Protein AF-V6Z084-F1 (afdb_monomer)

Nearest PDB structures (foldseek):
  7she-assembly1_A  TM=4.712E-01  e=8.557E+00  Homo sapiens
  1vzs-assembly1_A  TM=3.070E-01  e=9.896E+00  Bos taurus

Structure (mmCIF, N/CA/C/O backbone):
data_AF-V6Z084-F1
#
_entry.id   AF-V6Z084-F1
#
loop_
_atom_site.group_PDB
_atom_site.id
_atom_site.type_symbol
_atom_site.label_atom_id
_atom_site.label_alt_id
_atom_site.label_comp_id
_atom_site.label_asym_id
_atom_site.label_entity_id
_atom_site.label_seq_id
_atom_site.pdbx_PDB_ins_code
_atom_site.Cartn_x
_atom_site.Cartn_y
_atom_site.Cartn_z
_atom_site.occupancy
_atom_site.B_iso_or_equiv
_atom_site.auth_seq_id
_atom_site.auth_comp_id
_atom_site.auth_asym_id
_atom_site.auth_atom_id
_atom_site.pdbx_PDB_model_num
ATOM 1 N N . MET A 1 1 ? -10.804 6.133 7.573 1.00 85.94 1 MET A N 1
ATOM 2 C CA . MET A 1 1 ? -10.984 5.253 6.393 1.00 85.94 1 MET A CA 1
ATOM 3 C C . MET A 1 1 ? -10.618 3.862 6.845 1.00 85.94 1 MET A C 1
ATOM 5 O O . MET A 1 1 ? -9.521 3.679 7.357 1.00 85.94 1 MET A O 1
ATOM 9 N N . ASN A 1 2 ? -11.508 2.888 6.681 1.00 88.81 2 ASN A N 1
ATOM 10 C CA . ASN A 1 2 ? -11.199 1.533 7.124 1.00 88.81 2 ASN A CA 1
ATOM 11 C C . ASN A 1 2 ? -10.178 0.850 6.194 1.00 88.81 2 ASN A C 1
ATOM 13 O O . ASN A 1 2 ? -9.998 1.229 5.030 1.00 88.81 2 ASN A O 1
ATOM 17 N N . LYS A 1 3 ? -9.537 -0.189 6.728 1.00 87.38 3 LYS A N 1
ATOM 18 C CA . LYS A 1 3 ? -8.560 -1.028 6.030 1.00 87.38 3 LYS A CA 1
ATOM 19 C C . LYS A 1 3 ? -9.063 -1.536 4.674 1.00 87.38 3 LYS A C 1
ATOM 21 O O . LYS A 1 3 ? -8.350 -1.423 3.681 1.00 87.38 3 LYS A O 1
ATOM 26 N N . ASP A 1 4 ? -10.291 -2.047 4.601 1.00 87.50 4 ASP A N 1
ATOM 27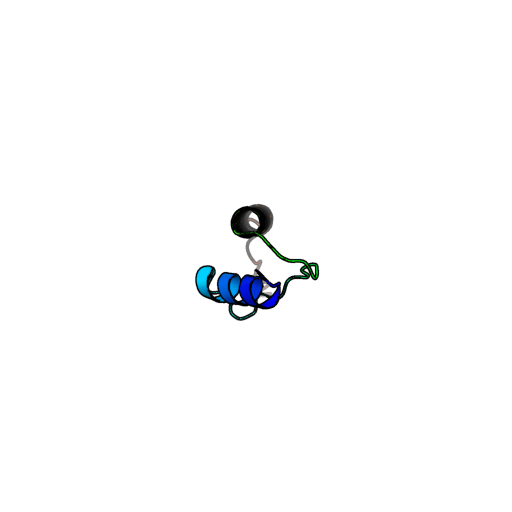 C CA . ASP A 1 4 ? -10.837 -2.602 3.354 1.00 87.50 4 ASP A CA 1
ATOM 28 C C . ASP A 1 4 ? -10.976 -1.553 2.247 1.00 87.50 4 ASP A C 1
ATOM 30 O O . ASP A 1 4 ? -10.672 -1.826 1.083 1.00 87.50 4 ASP A O 1
ATOM 34 N N . THR A 1 5 ? -11.378 -0.330 2.602 1.00 89.12 5 THR A N 1
ATOM 35 C CA . THR A 1 5 ? -11.477 0.784 1.650 1.00 89.12 5 THR A CA 1
ATOM 36 C C . THR A 1 5 ? -10.101 1.173 1.123 1.00 89.12 5 THR A C 1
ATOM 38 O O . THR A 1 5 ? -9.951 1.386 -0.081 1.00 89.12 5 THR A O 1
ATOM 41 N N . VAL A 1 6 ? -9.091 1.222 1.999 1.00 88.44 6 VAL A N 1
ATOM 42 C CA . VAL A 1 6 ? -7.698 1.500 1.617 1.00 88.44 6 VAL A CA 1
ATOM 43 C C . VAL A 1 6 ? -7.180 0.438 0.646 1.00 88.44 6 VAL A C 1
ATOM 45 O O . VAL A 1 6 ? -6.691 0.779 -0.430 1.00 88.44 6 VAL A O 1
ATOM 48 N N . ILE A 1 7 ? -7.359 -0.849 0.965 1.00 86.56 7 ILE A N 1
ATOM 49 C CA . ILE A 1 7 ? -6.920 -1.965 0.112 1.00 86.56 7 ILE A CA 1
ATOM 50 C C . ILE A 1 7 ? -7.610 -1.918 -1.251 1.00 86.56 7 ILE A C 1
ATOM 52 O O . ILE A 1 7 ? -6.958 -2.081 -2.284 1.00 86.56 7 ILE A O 1
ATOM 56 N N . LYS A 1 8 ? -8.930 -1.703 -1.268 1.00 89.19 8 LYS A N 1
ATOM 57 C CA . LYS A 1 8 ? -9.701 -1.646 -2.511 1.00 89.19 8 LYS A CA 1
ATOM 58 C C . LYS A 1 8 ? -9.228 -0.501 -3.406 1.00 89.19 8 LYS A C 1
ATOM 60 O O . LYS A 1 8 ? -8.981 -0.734 -4.587 1.00 89.19 8 LYS A O 1
ATOM 65 N N . ARG A 1 9 ? -9.039 0.696 -2.842 1.00 90.38 9 ARG A N 1
ATOM 66 C CA . ARG A 1 9 ? -8.521 1.851 -3.589 1.00 90.38 9 ARG A CA 1
ATOM 67 C C . ARG A 1 9 ? -7.120 1.601 -4.137 1.00 90.38 9 ARG A C 1
ATOM 69 O O . ARG A 1 9 ? -6.905 1.824 -5.321 1.00 90.38 9 ARG A O 1
ATOM 76 N N . LEU A 1 10 ? -6.201 1.055 -3.335 1.00 87.25 10 LEU A N 1
ATOM 77 C CA . LEU A 1 10 ? -4.848 0.724 -3.804 1.00 87.25 10 LEU A CA 1
ATOM 78 C C . LEU A 1 10 ? -4.867 -0.271 -4.970 1.00 87.25 10 LEU A C 1
ATOM 80 O O . LEU A 1 10 ? -4.137 -0.087 -5.941 1.00 87.25 10 LEU A O 1
ATOM 84 N N . ARG A 1 11 ? -5.723 -1.301 -4.911 1.00 87.88 11 ARG A N 1
ATOM 85 C CA . ARG A 1 11 ? -5.887 -2.277 -6.004 1.00 87.88 11 ARG A CA 1
ATOM 86 C C . ARG A 1 11 ? -6.330 -1.616 -7.306 1.00 87.88 11 ARG A C 1
ATOM 88 O O . ARG A 1 11 ? -5.792 -1.950 -8.362 1.00 87.88 11 ARG A O 1
ATOM 95 N N . GLU A 1 12 ? -7.304 -0.713 -7.228 1.00 89.12 12 GLU A N 1
ATOM 96 C CA . GLU A 1 12 ? -7.844 0.009 -8.384 1.00 89.12 12 GLU A CA 1
ATOM 97 C C . GLU A 1 12 ? -6.828 1.019 -8.938 1.00 89.12 12 GLU A C 1
ATOM 99 O O . GLU A 1 12 ? -6.527 0.994 -10.132 1.00 89.12 12 GLU A O 1
ATOM 104 N N . GLU A 1 13 ? -6.240 1.856 -8.080 1.00 88.38 13 GLU A N 1
ATOM 105 C CA . GLU A 1 13 ? -5.309 2.916 -8.483 1.00 88.38 13 GLU A CA 1
ATOM 106 C C . GLU A 1 13 ? -3.997 2.373 -9.052 1.00 88.38 13 GLU A C 1
ATOM 108 O O . GLU A 1 13 ? -3.502 2.877 -10.060 1.00 88.38 13 GLU A O 1
ATOM 113 N N . LEU A 1 14 ? -3.438 1.331 -8.435 1.00 83.56 14 LEU A N 1
ATOM 114 C CA . LEU A 1 14 ? -2.185 0.719 -8.883 1.00 83.56 14 LEU A CA 1
ATOM 115 C C . LEU A 1 14 ? -2.408 -0.337 -9.971 1.00 83.56 14 LEU A C 1
ATOM 117 O O . LEU A 1 14 ? -1.444 -0.907 -10.476 1.00 83.56 14 LEU A O 1
ATOM 121 N N . LYS A 1 15 ? -3.668 -0.612 -10.343 1.00 85.44 15 LYS A N 1
ATOM 122 C CA . LYS A 1 15 ? -4.053 -1.691 -11.270 1.00 85.44 15 LYS A CA 1
ATOM 123 C C . LYS A 1 15 ? -3.479 -3.052 -10.855 1.00 85.44 15 LYS A C 1
ATOM 125 O O . LYS A 1 15 ? -3.110 -3.869 -11.698 1.00 85.44 15 LYS A O 1
ATOM 130 N N . MET A 1 16 ? -3.426 -3.309 -9.549 1.00 81.6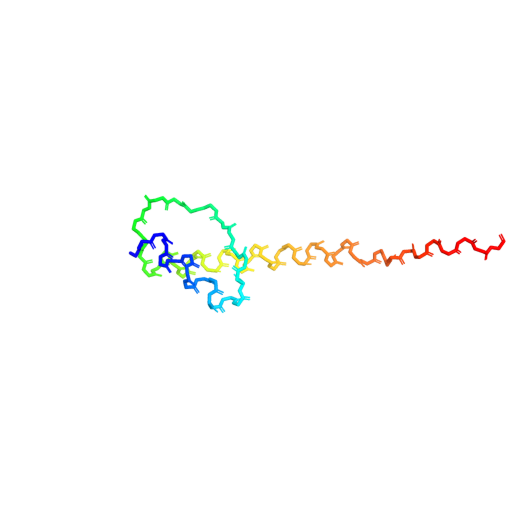2 16 MET A N 1
ATOM 131 C CA . MET A 1 16 ? -2.893 -4.543 -8.968 1.00 81.62 16 MET A CA 1
ATOM 132 C C . MET A 1 16 ? -4.031 -5.370 -8.351 1.00 81.62 16 MET A C 1
ATOM 134 O O . MET A 1 16 ? -4.225 -5.350 -7.137 1.00 81.62 16 MET A O 1
ATOM 138 N N . PRO A 1 17 ? -4.788 -6.150 -9.143 1.00 78.88 17 PRO A N 1
ATOM 139 C CA . PRO A 1 17 ? -5.948 -6.895 -8.641 1.00 78.88 17 PRO A CA 1
ATOM 140 C C . PRO A 1 17 ? -5.584 -7.972 -7.609 1.00 78.88 17 PRO A C 1
ATOM 142 O O . PRO A 1 17 ? -6.405 -8.324 -6.766 1.00 78.88 17 PRO A O 1
ATOM 145 N N . LYS A 1 18 ? -4.347 -8.482 -7.647 1.00 77.88 18 LYS A N 1
ATOM 146 C CA . LYS A 1 18 ? -3.824 -9.480 -6.699 1.00 77.88 18 LYS A CA 1
ATOM 147 C C . LYS A 1 18 ? -3.059 -8.864 -5.525 1.00 77.88 18 LYS A C 1
ATOM 149 O O . LYS A 1 18 ? -2.421 -9.597 -4.776 1.00 77.88 18 LYS A O 1
ATOM 154 N N . PHE A 1 19 ? -3.094 -7.539 -5.362 1.00 78.81 19 PHE A N 1
ATOM 155 C CA . PHE A 1 19 ? -2.417 -6.879 -4.253 1.00 78.81 19 PHE A CA 1
ATOM 156 C C . PHE A 1 19 ? -3.002 -7.353 -2.920 1.00 78.81 19 PHE A C 1
ATOM 158 O O . PHE A 1 19 ? -4.195 -7.179 -2.648 1.00 78.81 19 PHE A O 1
ATOM 165 N N . ASN A 1 20 ? -2.167 -7.983 -2.102 1.00 72.38 20 ASN A N 1
ATOM 166 C CA . ASN A 1 20 ? -2.532 -8.461 -0.781 1.00 72.38 20 ASN A CA 1
ATOM 167 C C . ASN A 1 20 ? -1.391 -8.124 0.175 1.00 72.38 20 ASN A C 1
ATOM 169 O O . ASN A 1 20 ? -0.354 -8.781 0.155 1.00 72.38 20 ASN A O 1
ATOM 173 N N . ALA A 1 21 ? -1.576 -7.076 0.969 1.00 74.88 21 ALA A N 1
ATOM 174 C CA . ALA A 1 21 ? -0.614 -6.645 1.970 1.00 74.88 21 ALA A CA 1
ATOM 175 C C . ALA A 1 21 ? -1.246 -6.707 3.361 1.00 74.88 21 ALA A C 1
ATOM 177 O O . ALA A 1 21 ? -2.466 -6.596 3.523 1.00 74.88 21 ALA A O 1
ATOM 178 N N . PHE A 1 22 ? -0.402 -6.927 4.364 1.00 77.44 22 PHE A N 1
ATOM 179 C CA . PHE A 1 22 ? -0.835 -6.942 5.749 1.00 77.44 22 PHE A CA 1
ATOM 180 C C . PHE A 1 22 ? -0.985 -5.499 6.237 1.00 77.44 22 PHE A C 1
ATOM 182 O O . PHE A 1 22 ? -0.008 -4.764 6.331 1.00 77.44 22 PHE A O 1
ATOM 189 N N . PHE A 1 23 ? -2.220 -5.101 6.524 1.00 80.44 23 PHE A N 1
ATOM 190 C CA . PHE A 1 23 ? -2.547 -3.795 7.093 1.00 80.44 23 PHE A CA 1
ATOM 191 C C . PHE A 1 23 ? -3.092 -3.964 8.506 1.00 80.44 23 PHE A C 1
ATOM 193 O O . PHE A 1 23 ? -3.837 -4.915 8.772 1.00 80.44 23 PHE A O 1
ATOM 200 N N . GLU A 1 24 ? -2.753 -3.029 9.387 1.00 84.50 24 GLU A N 1
ATOM 201 C CA . GLU A 1 24 ? -3.320 -2.945 10.731 1.00 84.50 24 GLU A CA 1
ATOM 202 C C . GLU A 1 24 ? -4.814 -2.599 10.668 1.00 84.50 24 GLU A C 1
ATOM 204 O O . GLU A 1 24 ? -5.268 -1.850 9.800 1.00 84.50 24 GLU A O 1
ATOM 209 N N . GLU A 1 25 ? -5.598 -3.144 11.597 1.00 85.06 25 GLU A N 1
ATOM 210 C CA . GLU A 1 25 ? -6.987 -2.723 11.792 1.00 85.06 25 GLU A CA 1
ATOM 211 C C . GLU A 1 25 ? -7.019 -1.403 12.562 1.00 85.06 25 GLU A C 1
ATOM 213 O O . GLU A 1 25 ? -7.103 -1.362 13.787 1.00 85.06 25 GLU A O 1
ATOM 218 N N . LYS A 1 26 ? -6.919 -0.308 11.809 1.00 88.50 26 LYS A N 1
ATOM 219 C CA . LYS A 1 26 ? -7.090 1.056 12.304 1.00 88.50 26 LYS A CA 1
ATOM 220 C C . LYS A 1 26 ? -7.833 1.918 11.296 1.00 88.50 26 LYS A C 1
ATOM 222 O O . LYS A 1 26 ? -7.946 1.575 10.116 1.00 88.50 26 LYS A O 1
ATOM 227 N N . ASP A 1 27 ? -8.318 3.057 11.768 1.00 88.88 27 ASP A N 1
ATOM 228 C CA . ASP A 1 27 ? -8.819 4.103 10.892 1.00 88.88 27 ASP A CA 1
ATOM 229 C C . ASP A 1 27 ? -7.656 4.888 10.295 1.00 88.88 27 ASP A C 1
ATOM 231 O O . ASP A 1 27 ? -6.933 5.597 10.987 1.00 88.88 27 ASP A O 1
ATOM 235 N N . TYR A 1 28 ? -7.501 4.768 8.983 1.00 87.56 28 TYR A N 1
ATOM 236 C CA . TYR A 1 28 ? -6.540 5.533 8.207 1.00 87.56 28 TYR A CA 1
ATOM 237 C C . TYR A 1 28 ? -7.124 6.906 7.880 1.00 87.56 28 TYR A C 1
ATOM 239 O O . TYR A 1 28 ? -8.259 7.012 7.397 1.00 87.56 28 TYR A O 1
ATOM 247 N N . SER A 1 29 ? -6.366 7.966 8.125 1.00 92.75 29 SER A N 1
ATOM 248 C CA . SER A 1 29 ? -6.662 9.271 7.542 1.00 92.75 29 SER A CA 1
ATOM 249 C C . SER A 1 29 ? -6.271 9.300 6.060 1.00 92.75 29 SER A C 1
ATOM 251 O O . SER A 1 29 ? -5.565 8.420 5.564 1.00 92.75 29 SER A O 1
ATOM 253 N N . GLU A 1 30 ? -6.711 10.329 5.335 1.00 90.62 30 GLU A N 1
ATOM 254 C CA . GLU A 1 30 ? -6.266 10.535 3.951 1.00 90.62 30 GLU A CA 1
ATOM 255 C C . GLU A 1 30 ? -4.743 10.752 3.886 1.00 90.62 30 GLU A C 1
ATOM 257 O O . GLU A 1 30 ? -4.088 10.260 2.973 1.00 90.62 30 GLU A O 1
ATOM 262 N N . ALA A 1 31 ? -4.156 11.417 4.888 1.00 91.12 31 ALA A N 1
ATOM 263 C CA . ALA A 1 31 ? -2.708 11.591 4.978 1.00 91.12 31 ALA A CA 1
ATOM 264 C C . ALA A 1 31 ? -1.985 10.242 5.134 1.00 91.12 31 ALA A C 1
ATOM 266 O O . ALA A 1 31 ? -1.019 9.980 4.417 1.00 91.12 31 ALA A O 1
ATOM 267 N N . ASP A 1 32 ? -2.501 9.358 5.996 1.00 89.12 32 ASP A N 1
ATOM 268 C CA . ASP A 1 32 ? -1.942 8.013 6.170 1.00 89.12 32 ASP 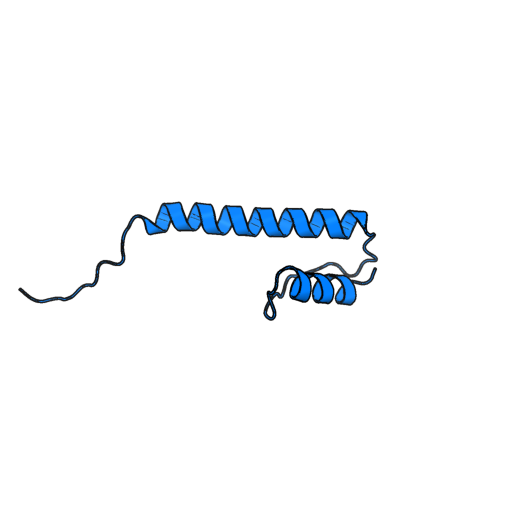A CA 1
ATOM 269 C C . ASP A 1 32 ? -2.032 7.202 4.874 1.00 89.12 32 ASP A C 1
ATOM 271 O O . ASP A 1 32 ? -1.088 6.506 4.513 1.00 89.12 32 ASP A O 1
ATOM 275 N N . TYR A 1 33 ? -3.147 7.313 4.144 1.00 89.62 33 TYR A N 1
ATOM 276 C CA . TYR A 1 33 ? -3.320 6.660 2.847 1.00 89.62 33 TYR A CA 1
ATOM 277 C C . TYR A 1 33 ? -2.269 7.111 1.822 1.00 89.62 33 TYR A C 1
ATOM 279 O O . TYR A 1 33 ? -1.649 6.271 1.165 1.00 89.62 33 TYR A O 1
ATOM 287 N N . GLN A 1 34 ? -2.042 8.422 1.698 1.00 90.12 34 GLN A N 1
ATOM 288 C CA . GLN A 1 34 ? -1.059 8.967 0.756 1.00 90.12 34 GLN A CA 1
ATOM 289 C C . GLN A 1 34 ? 0.371 8.541 1.110 1.00 90.12 34 GLN A C 1
ATOM 291 O O . GLN A 1 34 ? 1.148 8.188 0.216 1.00 90.12 34 GLN A O 1
ATOM 296 N N . GLN A 1 35 ? 0.709 8.516 2.404 1.00 90.19 35 GLN A N 1
ATOM 297 C CA . GLN A 1 35 ? 2.008 8.028 2.867 1.00 90.19 35 GLN A CA 1
ATOM 298 C C . GLN A 1 35 ? 2.191 6.552 2.503 1.00 90.19 35 GLN A C 1
ATOM 300 O O . GLN A 1 35 ? 3.155 6.181 1.843 1.00 90.19 35 GLN A O 1
ATOM 305 N N . LEU A 1 36 ? 1.199 5.729 2.829 1.00 86.75 36 LEU A N 1
ATOM 306 C CA . LEU A 1 36 ? 1.207 4.289 2.600 1.00 86.75 36 LEU A CA 1
ATOM 307 C C . LEU A 1 36 ? 1.304 3.930 1.107 1.00 86.75 36 LEU A C 1
ATOM 309 O O . LEU A 1 36 ? 2.005 2.993 0.728 1.00 86.75 36 LEU A O 1
ATOM 313 N N . LYS A 1 37 ? 0.649 4.709 0.240 1.00 87.69 37 LYS A N 1
ATOM 314 C CA . LYS A 1 37 ? 0.788 4.602 -1.218 1.00 87.69 37 LYS A CA 1
ATOM 315 C C . LYS A 1 37 ? 2.213 4.911 -1.680 1.00 87.69 37 LYS A C 1
ATOM 317 O O . LYS A 1 37 ? 2.744 4.201 -2.532 1.00 87.69 37 LYS A O 1
ATOM 322 N N . THR A 1 38 ? 2.814 5.967 -1.137 1.00 89.94 38 THR A N 1
ATOM 323 C CA . THR A 1 38 ? 4.188 6.371 -1.466 1.00 89.94 38 THR A CA 1
ATOM 324 C C . THR A 1 38 ? 5.182 5.298 -1.039 1.00 89.94 38 THR A C 1
ATOM 326 O O . THR A 1 38 ? 6.006 4.875 -1.847 1.00 89.94 38 THR A O 1
ATOM 329 N N . ASP A 1 39 ? 5.046 4.792 0.185 1.00 87.31 39 ASP A N 1
ATOM 330 C CA . ASP A 1 39 ? 5.899 3.735 0.727 1.00 87.31 39 ASP A CA 1
ATOM 331 C C . ASP A 1 39 ? 5.809 2.460 -0.122 1.00 87.31 39 ASP A C 1
ATOM 333 O O . ASP A 1 39 ? 6.825 1.840 -0.430 1.00 87.31 39 ASP A O 1
ATOM 337 N N . LEU A 1 40 ? 4.605 2.102 -0.581 1.00 84.75 40 LEU A N 1
ATOM 338 C CA . LEU A 1 40 ? 4.404 0.942 -1.445 1.00 84.75 40 LEU A CA 1
ATOM 339 C C . LEU A 1 40 ? 5.060 1.104 -2.824 1.00 84.75 40 LEU A C 1
ATOM 341 O O . LEU A 1 40 ? 5.657 0.162 -3.343 1.00 84.75 40 LEU A O 1
ATOM 345 N N . LEU A 1 41 ? 4.945 2.290 -3.429 1.00 85.06 41 LEU A N 1
ATOM 346 C CA . LEU A 1 41 ? 5.585 2.593 -4.710 1.00 85.06 41 LEU A CA 1
ATOM 347 C C . LEU A 1 41 ? 7.108 2.578 -4.593 1.00 85.06 41 LEU A C 1
ATOM 349 O O . LEU A 1 41 ? 7.773 2.075 -5.496 1.00 85.06 41 LEU A O 1
ATOM 353 N N . ASN A 1 42 ? 7.646 3.098 -3.491 1.00 86.81 42 ASN A N 1
ATOM 354 C CA . ASN A 1 42 ? 9.077 3.054 -3.209 1.00 86.81 42 ASN A CA 1
ATOM 355 C C . ASN A 1 42 ? 9.545 1.610 -3.023 1.00 86.81 42 ASN A C 1
ATOM 357 O O . ASN A 1 42 ? 10.466 1.197 -3.710 1.00 86.81 42 ASN A O 1
ATOM 361 N N . TYR A 1 43 ? 8.839 0.808 -2.221 1.00 80.69 43 TYR A N 1
ATOM 362 C CA . TYR A 1 43 ? 9.143 -0.616 -2.063 1.00 80.69 43 TYR A CA 1
ATOM 363 C C . TYR A 1 43 ? 9.138 -1.369 -3.402 1.00 80.69 43 TYR A C 1
ATOM 365 O O . TYR A 1 43 ? 10.011 -2.195 -3.659 1.00 80.69 43 TYR A O 1
ATOM 373 N N . TYR A 1 44 ? 8.171 -1.075 -4.277 1.00 78.19 44 TYR A N 1
ATOM 374 C CA . TYR A 1 44 ? 8.121 -1.668 -5.612 1.00 78.19 44 TYR A CA 1
ATOM 375 C C . TYR A 1 44 ? 9.302 -1.233 -6.488 1.00 78.19 44 TYR A C 1
ATOM 377 O O . TYR A 1 44 ? 9.902 -2.080 -7.144 1.00 78.19 44 TYR A O 1
ATOM 385 N N . ARG A 1 45 ? 9.637 0.06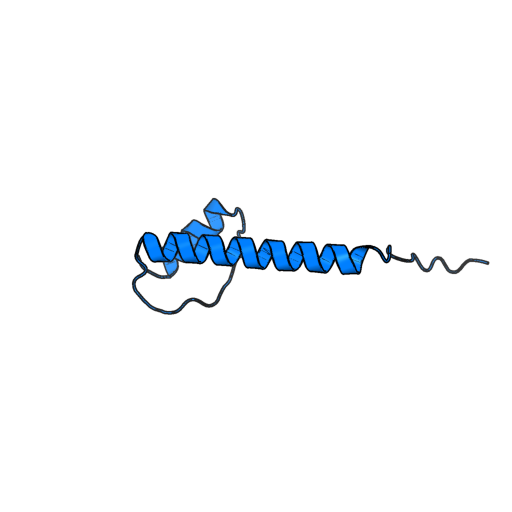4 -6.502 1.00 80.88 45 ARG A N 1
ATOM 386 C CA . ARG A 1 45 ? 10.793 0.591 -7.241 1.00 80.88 45 ARG A CA 1
ATOM 387 C C . ARG A 1 45 ? 12.086 -0.028 -6.746 1.00 80.88 45 ARG A C 1
ATOM 389 O O . ARG A 1 45 ? 12.804 -0.589 -7.553 1.00 80.88 45 ARG A O 1
ATOM 396 N N . ASP A 1 46 ? 12.306 -0.043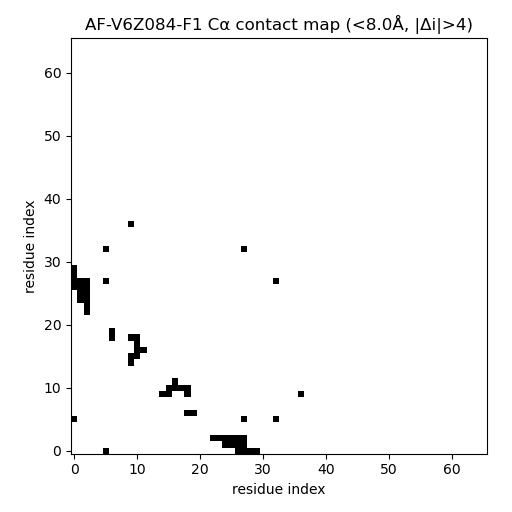 -5.438 1.00 80.50 46 ASP A N 1
ATOM 397 C CA . ASP A 1 46 ? 13.484 -0.659 -4.837 1.00 80.50 46 ASP A CA 1
ATOM 398 C C . ASP A 1 46 ? 13.569 -2.148 -5.194 1.00 80.50 46 ASP A C 1
ATOM 400 O O . ASP A 1 46 ? 14.646 -2.647 -5.503 1.00 80.50 46 ASP A O 1
ATOM 404 N N . TYR A 1 47 ? 12.449 -2.878 -5.194 1.00 72.81 47 TYR A N 1
ATOM 405 C CA . TYR A 1 47 ? 12.437 -4.278 -5.619 1.00 72.81 47 TYR A CA 1
ATOM 406 C C . TYR A 1 47 ? 12.790 -4.439 -7.104 1.00 72.81 47 TYR A C 1
ATOM 408 O O . TYR A 1 47 ? 13.609 -5.288 -7.437 1.00 72.81 47 TYR A O 1
ATOM 416 N N . VAL A 1 48 ? 12.210 -3.635 -7.997 1.00 73.38 48 VAL A N 1
ATOM 417 C CA . VAL A 1 48 ? 12.493 -3.698 -9.441 1.00 73.38 48 VAL A CA 1
ATOM 418 C C . VAL A 1 48 ? 13.923 -3.261 -9.754 1.00 73.38 48 VAL A C 1
ATOM 420 O O . VAL A 1 48 ? 14.599 -3.951 -10.508 1.00 73.38 48 VAL A O 1
ATOM 423 N N . ASP A 1 49 ? 14.405 -2.187 -9.136 1.00 67.25 49 ASP A N 1
ATOM 424 C CA . ASP A 1 49 ? 15.751 -1.651 -9.338 1.00 67.25 49 ASP A CA 1
ATOM 425 C C . ASP A 1 49 ? 16.815 -2.632 -8.811 1.00 67.25 49 ASP A C 1
ATOM 427 O O . ASP A 1 49 ? 17.834 -2.863 -9.463 1.00 67.25 49 ASP A O 1
ATOM 431 N N . ASN A 1 50 ? 16.559 -3.296 -7.674 1.00 59.78 50 ASN A N 1
ATOM 432 C CA . ASN A 1 50 ? 17.431 -4.370 -7.187 1.00 59.78 50 ASN A CA 1
ATOM 433 C C . ASN A 1 50 ? 17.340 -5.640 -8.054 1.00 59.78 50 ASN A C 1
ATOM 435 O O . ASN A 1 50 ? 18.336 -6.346 -8.202 1.00 59.78 50 ASN A O 1
ATOM 439 N N . VAL A 1 51 ? 16.185 -5.936 -8.660 1.00 55.50 51 VAL A N 1
ATOM 440 C CA . VAL A 1 51 ? 16.051 -7.053 -9.609 1.00 55.50 51 VAL A CA 1
ATOM 441 C C . VAL A 1 51 ? 16.754 -6.743 -10.933 1.00 55.50 51 VAL A C 1
ATOM 443 O O . VAL A 1 51 ? 17.375 -7.645 -11.482 1.00 55.50 51 VAL A O 1
ATOM 446 N N . GLU A 1 52 ? 16.737 -5.505 -11.438 1.00 49.94 52 GLU A N 1
ATOM 447 C CA . GLU A 1 52 ? 17.506 -5.115 -12.632 1.00 49.94 52 GLU A CA 1
ATOM 448 C C . GLU A 1 52 ? 19.020 -5.247 -12.417 1.00 49.94 52 GLU A C 1
ATOM 450 O O . GLU A 1 52 ? 19.732 -5.631 -13.349 1.00 49.94 52 GLU A O 1
ATOM 455 N N . ALA A 1 53 ? 19.511 -5.017 -11.194 1.00 50.41 53 ALA A N 1
ATOM 456 C CA . ALA A 1 53 ? 20.910 -5.266 -10.850 1.00 50.41 53 ALA A CA 1
ATOM 457 C C . ALA A 1 53 ? 21.288 -6.761 -10.949 1.00 50.41 53 ALA A C 1
ATOM 459 O O . ALA A 1 53 ? 22.369 -7.082 -11.447 1.00 50.41 53 ALA A O 1
ATOM 460 N N . ASP A 1 54 ? 20.388 -7.676 -10.569 1.00 48.72 54 ASP A N 1
ATOM 461 C CA . ASP A 1 54 ? 20.602 -9.131 -10.670 1.00 48.72 54 ASP A CA 1
ATOM 462 C C . ASP A 1 54 ? 20.240 -9.720 -12.053 1.00 48.72 54 ASP A C 1
ATOM 464 O O . ASP A 1 54 ? 20.742 -10.781 -12.436 1.00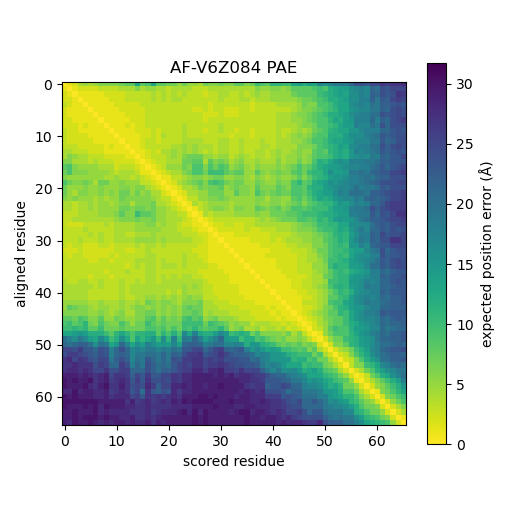 48.72 54 ASP A O 1
ATOM 468 N N . PHE A 1 55 ? 19.417 -9.038 -12.859 1.00 50.69 55 PHE A N 1
ATOM 469 C CA . PHE A 1 55 ? 19.012 -9.494 -14.199 1.00 50.69 55 PHE A CA 1
ATOM 470 C C . PHE A 1 55 ? 19.982 -9.104 -15.329 1.00 50.69 55 PHE A C 1
ATOM 472 O O . PHE A 1 55 ? 19.729 -9.435 -16.490 1.00 50.69 55 PHE A O 1
ATOM 479 N N . GLN A 1 56 ? 21.122 -8.463 -15.030 1.00 50.41 56 GLN A N 1
ATOM 480 C CA . GLN A 1 56 ? 22.216 -8.299 -16.006 1.00 50.41 56 GLN A CA 1
ATOM 481 C C . GLN A 1 56 ? 23.008 -9.596 -16.265 1.00 50.41 56 GLN A C 1
ATOM 483 O O . GLN A 1 56 ? 23.824 -9.658 -17.187 1.00 50.41 56 GLN A O 1
ATOM 488 N N . GLY A 1 57 ? 22.735 -10.670 -15.521 1.00 52.44 57 GLY A N 1
ATOM 489 C CA . GLY A 1 57 ? 23.155 -12.025 -15.865 1.00 52.44 57 GLY A CA 1
ATOM 490 C C . GLY A 1 57 ? 22.103 -12.702 -16.735 1.00 52.44 57 GLY A C 1
ATOM 491 O O . GLY A 1 57 ? 21.326 -13.503 -16.226 1.00 52.44 57 GLY A O 1
ATOM 492 N N . GLY A 1 58 ? 22.056 -12.364 -18.030 1.00 52.72 58 GLY A N 1
ATOM 493 C CA . GLY A 1 58 ? 21.071 -12.901 -18.973 1.00 52.72 58 GLY A CA 1
ATOM 494 C C . GLY A 1 58 ? 20.835 -14.404 -18.799 1.00 52.72 58 GLY A C 1
ATOM 495 O O . GLY A 1 58 ? 21.781 -15.155 -18.560 1.00 52.72 58 GLY A O 1
ATOM 496 N N . LEU A 1 59 ? 19.570 -14.830 -18.914 1.00 58.91 59 LEU A N 1
ATOM 497 C CA . LEU A 1 59 ? 19.168 -16.237 -18.913 1.00 58.91 59 LEU A CA 1
ATOM 498 C C . LEU A 1 59 ? 20.106 -17.019 -19.841 1.00 58.91 59 LEU A C 1
ATOM 500 O O . LEU A 1 59 ? 19.944 -16.984 -21.062 1.00 58.91 59 LEU A O 1
ATOM 504 N N . LYS A 1 60 ? 21.107 -17.711 -19.281 1.00 55.81 60 LYS A N 1
ATOM 505 C CA . LYS A 1 60 ? 21.905 -18.658 -20.051 1.00 55.81 60 LYS A CA 1
ATOM 506 C C . LYS A 1 60 ? 20.953 -19.784 -20.408 1.00 55.81 60 LYS A C 1
ATOM 508 O O . LYS A 1 60 ? 20.687 -20.665 -19.593 1.00 55.81 60 LYS A O 1
ATOM 513 N N . THR A 1 61 ? 20.401 -19.730 -21.614 1.00 54.53 61 THR A N 1
ATOM 514 C CA . THR A 1 61 ? 19.775 -20.889 -22.226 1.00 54.53 61 THR A CA 1
ATOM 515 C C . THR A 1 61 ? 20.871 -21.938 -22.322 1.00 54.53 61 THR A C 1
ATOM 517 O O . THR A 1 61 ? 21.801 -21.842 -23.119 1.00 54.53 61 THR A O 1
ATOM 520 N N . ASN A 1 62 ? 20.816 -22.914 -21.424 1.00 54.62 62 ASN A N 1
ATOM 521 C CA . ASN A 1 62 ? 21.681 -24.077 -21.467 1.00 54.62 62 ASN A CA 1
ATOM 522 C C . ASN A 1 62 ? 21.162 -24.978 -22.607 1.00 54.62 62 ASN A C 1
ATOM 524 O O . ASN A 1 62 ? 20.597 -26.039 -22.361 1.00 54.62 62 ASN A O 1
ATOM 528 N N . ASP A 1 63 ? 21.264 -24.515 -23.861 1.00 52.06 63 ASP A N 1
ATOM 529 C CA . ASP A 1 63 ? 21.105 -25.378 -25.034 1.00 52.06 63 ASP A CA 1
ATOM 530 C C . ASP A 1 63 ? 22.410 -26.159 -25.190 1.00 52.06 63 ASP A C 1
ATOM 532 O O . ASP A 1 63 ? 23.380 -25.719 -25.812 1.00 52.06 63 ASP A O 1
ATOM 536 N N . GLY A 1 64 ? 22.451 -27.299 -24.503 1.00 55.41 64 GLY A N 1
ATOM 537 C CA . GLY A 1 64 ? 23.534 -28.266 -24.551 1.00 55.41 64 GLY A CA 1
ATOM 538 C C . GLY A 1 64 ? 23.639 -28.940 -25.917 1.00 55.41 64 GLY A C 1
ATOM 539 O O . GLY A 1 64 ? 23.289 -30.110 -26.060 1.00 55.41 64 GLY A O 1
ATOM 540 N N . ARG A 1 65 ? 24.184 -28.230 -26.908 1.00 49.50 65 ARG A N 1
ATOM 541 C CA . ARG A 1 65 ? 24.738 -28.840 -28.121 1.00 49.50 65 ARG A CA 1
ATOM 542 C C . ARG A 1 65 ? 26.086 -28.233 -28.483 1.00 49.50 65 ARG A C 1
ATOM 544 O O . ARG A 1 65 ? 26.139 -27.228 -29.187 1.00 49.50 65 ARG A O 1
ATOM 551 N N . LYS A 1 66 ? 27.158 -28.908 -28.075 1.00 43.81 66 LYS A N 1
ATOM 552 C CA . LYS A 1 66 ? 28.306 -29.229 -28.932 1.00 43.81 66 LYS A CA 1
ATOM 553 C C . LYS A 1 66 ? 28.925 -30.537 -28.471 1.00 43.81 66 LYS A C 1
ATOM 555 O O . LYS A 1 66 ? 29.038 -30.711 -27.2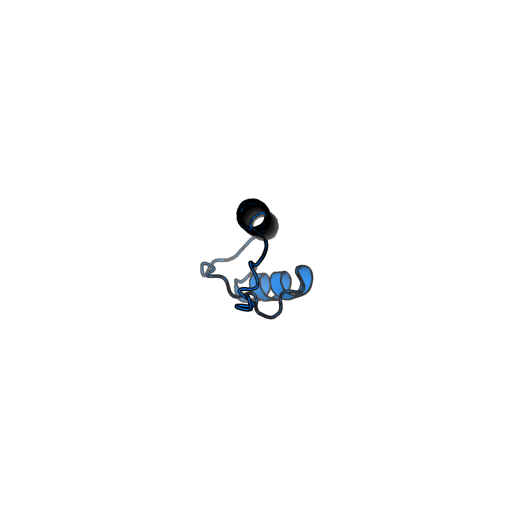40 1.00 43.81 66 LYS A O 1
#

Secondary structure (DSSP, 8-state):
--HHHHHHHHHHHTT-TT------SS---HHHHHHHHHHHHHHHHHHHHHHHHHTTS---------

Solvent-accessible surface area (backbone atoms only — not comparable to full-atom values): 4151 Å² total; per-residue (Å²): 78,51,5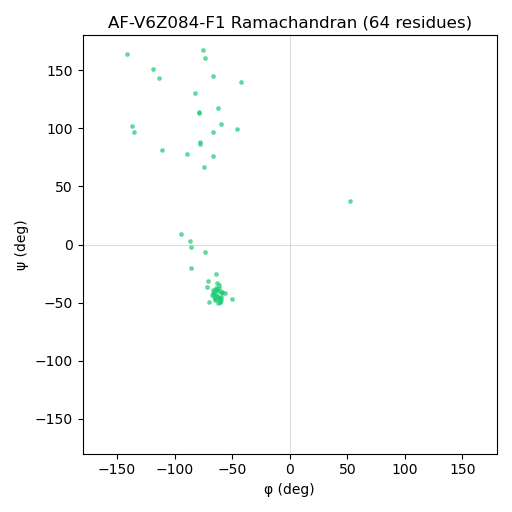0,70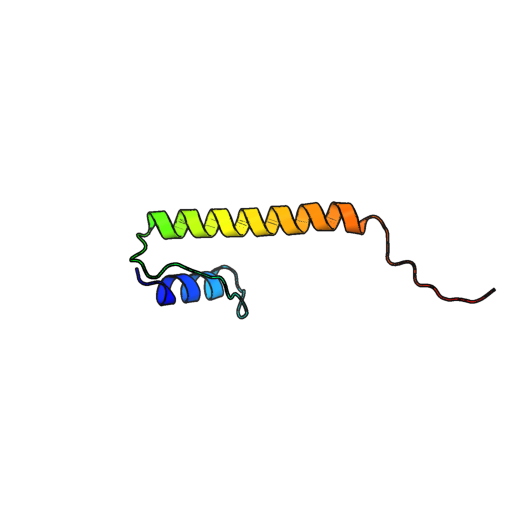,61,52,54,52,49,51,24,64,76,70,69,34,86,81,70,80,77,95,73,71,94,50,75,39,50,73,67,53,49,57,49,53,52,51,54,50,52,48,54,50,49,54,53,50,56,55,45,55,68,63,56,72,65,62,86,76,75,82,74,89,78,132

Sequence (66 aa):
MNKDTVIKRLREELKMPKFNAFFEEKDYSEADYQQLKTDLLNYYRDYVDNVEADFQGGLKTNDGRK

Mean predicted aligned error: 10.73 Å

Radius of gyration: 18.1 Å; Cα contacts (8 Å, |Δi|>4): 29; chains: 1; bounding box: 40×41×41 Å

Foldseek 3Di:
DFPVVLQVVLCVVVVPVPDDDDDDGDDDDPVNSVVVSVVVVVVVCVVVVVVVVVCVVPDPPPPPDD

Organism: NCBI:txid1154860

pLDDT: mean 76.4, std 14.96, range [43.81, 92.75]